Protein AF-A0A2G1X3P8-F1 (afdb_monomer_lite)

Secondary structure (DSSP, 8-state):
-HHHHHHHHHHHHHHHHS-HHHHHHHHHHHHHHTT---SS-GGGSTTSSGGG-SS---TTS--STTHHHHTSS-S-S--HHHHHHHHHHHTT---

Structure (mm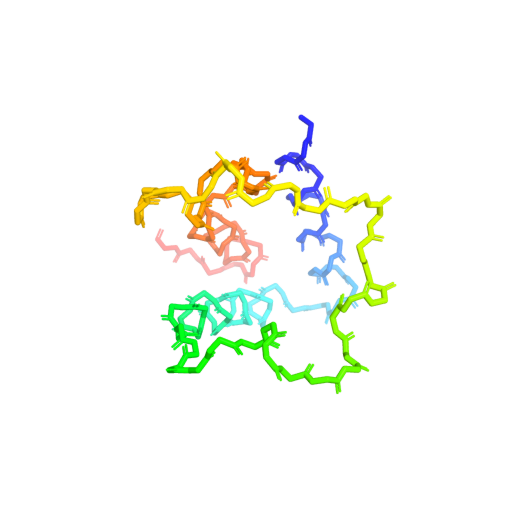CIF, N/CA/C/O backbone):
data_AF-A0A2G1X3P8-F1
#
_entry.id   AF-A0A2G1X3P8-F1
#
loop_
_atom_site.group_PDB
_atom_site.id
_atom_site.type_symbol
_atom_site.label_atom_id
_atom_site.label_alt_id
_atom_site.label_comp_id
_atom_site.label_asym_id
_atom_site.label_entity_id
_atom_site.label_seq_id
_atom_site.pdbx_PDB_ins_code
_atom_site.Cartn_x
_atom_site.Cartn_y
_atom_site.Cartn_z
_atom_site.occupancy
_atom_site.B_iso_or_equiv
_atom_site.auth_seq_id
_atom_site.auth_comp_id
_atom_site.auth_asym_id
_atom_site.auth_atom_id
_atom_site.pdbx_PDB_model_num
ATOM 1 N N . LEU A 1 1 ? 14.544 8.351 5.578 1.00 68.06 1 LEU A N 1
ATOM 2 C CA . LEU A 1 1 ? 13.349 9.234 5.528 1.00 68.06 1 LEU A CA 1
ATOM 3 C C . LEU A 1 1 ? 12.238 8.669 4.639 1.00 68.06 1 LEU A C 1
ATOM 5 O O . LEU A 1 1 ? 11.099 8.681 5.081 1.00 68.06 1 LEU A O 1
ATOM 9 N N . SER A 1 2 ? 12.556 8.153 3.443 1.00 77.12 2 SER A N 1
ATOM 10 C CA . SER A 1 2 ? 11.577 7.595 2.488 1.00 77.12 2 SER A CA 1
ATOM 11 C C . SER A 1 2 ? 10.585 6.608 3.126 1.00 77.12 2 SER A C 1
ATOM 13 O O . SER A 1 2 ? 9.392 6.878 3.165 1.00 77.12 2 SER A O 1
ATOM 15 N N . ARG A 1 3 ? 11.085 5.572 3.814 1.00 84.69 3 ARG A N 1
ATOM 16 C CA . ARG A 1 3 ? 10.258 4.567 4.513 1.00 84.69 3 ARG A CA 1
ATOM 17 C C . ARG A 1 3 ? 9.249 5.134 5.521 1.00 84.69 3 ARG A C 1
ATOM 19 O O . ARG A 1 3 ? 8.130 4.650 5.627 1.00 84.69 3 ARG A O 1
ATOM 26 N N . TYR A 1 4 ? 9.620 6.184 6.255 1.00 89.19 4 TYR A N 1
ATOM 27 C CA . TYR A 1 4 ? 8.700 6.841 7.188 1.00 89.19 4 TYR A CA 1
ATOM 28 C C . TYR A 1 4 ? 7.565 7.564 6.452 1.00 89.19 4 TYR A C 1
ATOM 30 O O . TYR A 1 4 ? 6.418 7.524 6.898 1.00 89.19 4 TYR A O 1
ATOM 38 N N . ARG A 1 5 ? 7.881 8.211 5.322 1.00 91.50 5 ARG A N 1
ATOM 39 C CA . ARG A 1 5 ? 6.891 8.909 4.496 1.00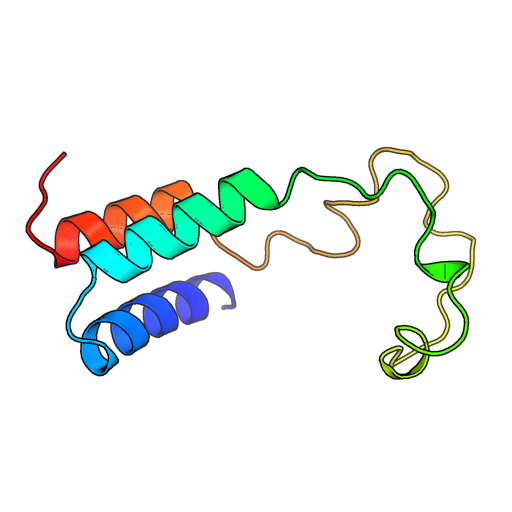 91.50 5 ARG A CA 1
ATOM 40 C C . ARG A 1 5 ? 5.884 7.937 3.893 1.00 91.50 5 ARG A C 1
ATOM 42 O O . ARG A 1 5 ? 4.705 8.255 3.905 1.00 91.50 5 ARG A O 1
ATOM 49 N N . GLU A 1 6 ? 6.318 6.746 3.494 1.00 92.56 6 GLU A N 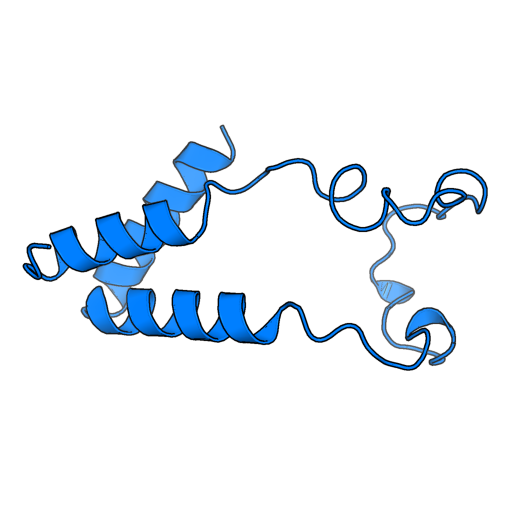1
ATOM 50 C CA . GLU A 1 6 ? 5.427 5.687 3.002 1.00 92.56 6 GLU A CA 1
ATOM 51 C C . GLU A 1 6 ? 4.384 5.275 4.035 1.00 92.56 6 GLU A C 1
ATOM 53 O O . GLU A 1 6 ? 3.191 5.274 3.759 1.00 92.56 6 GLU A O 1
ATOM 58 N N . TYR A 1 7 ? 4.806 5.032 5.274 1.00 94.56 7 TYR A N 1
ATOM 59 C CA . TYR A 1 7 ? 3.860 4.708 6.336 1.00 94.56 7 TYR A CA 1
ATOM 60 C C . TYR A 1 7 ? 2.906 5.850 6.688 1.00 94.56 7 TYR A C 1
ATOM 62 O O . TYR A 1 7 ? 1.764 5.606 7.084 1.00 94.56 7 TYR A O 1
ATOM 70 N N . ALA A 1 8 ? 3.379 7.096 6.618 1.00 96.06 8 ALA A N 1
ATOM 71 C CA . ALA A 1 8 ? 2.526 8.259 6.821 1.00 96.06 8 ALA A CA 1
ATOM 72 C C . ALA A 1 8 ? 1.509 8.397 5.679 1.00 96.06 8 ALA A C 1
ATOM 74 O O . ALA A 1 8 ? 0.344 8.686 5.945 1.00 96.06 8 ALA A O 1
ATOM 75 N N . ALA A 1 9 ? 1.935 8.131 4.443 1.00 95.56 9 ALA A N 1
ATOM 76 C CA . ALA A 1 9 ? 1.078 8.118 3.268 1.00 95.56 9 ALA A CA 1
ATOM 77 C C . ALA A 1 9 ? 0.015 7.014 3.356 1.00 95.56 9 ALA A C 1
ATOM 79 O O . ALA A 1 9 ? -1.154 7.311 3.146 1.00 95.56 9 ALA A O 1
ATOM 80 N N . ASP A 1 10 ? 0.376 5.792 3.762 1.00 96.88 10 ASP A N 1
ATOM 81 C CA . ASP A 1 10 ? -0.578 4.689 3.960 1.00 96.88 10 ASP A CA 1
ATOM 82 C C . ASP A 1 10 ? -1.665 5.050 4.972 1.00 96.88 10 ASP A C 1
ATOM 84 O O . ASP A 1 10 ? -2.852 4.830 4.732 1.00 96.88 10 ASP A O 1
ATOM 88 N N . ARG A 1 11 ? -1.267 5.647 6.103 1.00 96.44 11 ARG A N 1
ATOM 89 C CA . ARG A 1 11 ? -2.221 6.114 7.113 1.00 96.44 11 ARG A CA 1
ATOM 90 C C . ARG A 1 11 ? -3.120 7.214 6.552 1.00 96.44 11 ARG A C 1
ATOM 92 O O . ARG A 1 11 ? -4.331 7.124 6.698 1.00 96.44 11 ARG A O 1
ATOM 99 N N . GLY A 1 12 ? -2.538 8.221 5.902 1.00 97.50 12 GLY A N 1
ATOM 100 C CA . GLY A 1 12 ? -3.302 9.319 5.309 1.00 97.50 12 GLY A CA 1
ATOM 101 C C . GLY A 1 12 ? -4.288 8.827 4.249 1.00 97.50 12 GLY A C 1
ATOM 102 O O . GLY A 1 12 ? -5.442 9.237 4.244 1.00 97.50 12 GLY A O 1
ATOM 103 N N . ALA A 1 13 ? -3.878 7.889 3.396 1.00 97.12 13 ALA A N 1
ATOM 104 C CA . ALA A 1 13 ? -4.749 7.269 2.406 1.00 97.12 13 ALA A CA 1
ATOM 105 C C . ALA A 1 13 ? -5.877 6.465 3.066 1.00 97.12 13 ALA A C 1
ATOM 107 O O . ALA A 1 13 ? -7.028 6.580 2.649 1.00 97.12 13 ALA A O 1
ATOM 108 N N . ALA A 1 14 ? -5.587 5.702 4.123 1.00 96.94 14 ALA A N 1
ATOM 109 C CA . ALA A 1 14 ? -6.606 4.985 4.885 1.00 96.94 14 ALA A CA 1
ATOM 110 C C . ALA A 1 14 ? -7.621 5.937 5.549 1.00 96.94 14 ALA A C 1
ATOM 112 O O . ALA A 1 14 ? -8.816 5.653 5.535 1.00 96.94 14 ALA A O 1
ATOM 113 N N . GLU A 1 15 ? -7.169 7.080 6.073 1.00 96.44 15 GLU A N 1
ATOM 114 C CA . GLU A 1 15 ? -8.034 8.123 6.643 1.00 96.44 15 GLU A CA 1
ATOM 115 C C . GLU A 1 15 ? -8.896 8.811 5.572 1.00 96.44 15 GLU A C 1
ATOM 117 O O . GLU A 1 15 ? -10.096 8.980 5.769 1.00 96.44 15 GLU A O 1
ATOM 122 N N . ILE A 1 16 ? -8.312 9.162 4.420 1.00 97.44 16 ILE A N 1
ATOM 123 C CA . ILE A 1 16 ? -9.016 9.819 3.306 1.00 97.44 16 ILE A CA 1
ATOM 124 C C . ILE A 1 16 ? -10.067 8.893 2.685 1.00 97.44 16 ILE A C 1
ATOM 126 O O . ILE A 1 16 ? -11.169 9.328 2.362 1.00 97.44 16 ILE A O 1
ATOM 130 N N . THR A 1 17 ? -9.723 7.620 2.492 1.00 95.44 17 THR A N 1
ATOM 131 C CA . THR A 1 17 ? -10.609 6.634 1.852 1.00 95.44 17 THR A CA 1
ATOM 132 C C . THR A 1 17 ? -11.587 5.986 2.828 1.00 95.44 17 THR A C 1
ATOM 134 O O . THR A 1 17 ? -12.561 5.373 2.397 1.00 95.44 17 THR A O 1
ATOM 137 N N . GLY A 1 18 ? -11.327 6.078 4.135 1.00 96.06 18 GLY A N 1
ATOM 138 C CA . GLY A 1 18 ? -12.115 5.421 5.176 1.00 96.06 18 GLY A CA 1
ATOM 139 C C . GLY A 1 18 ? -12.039 3.889 5.152 1.00 96.06 18 GLY A C 1
ATOM 140 O O . GLY A 1 18 ? -12.820 3.240 5.844 1.00 96.06 18 GLY A O 1
ATOM 141 N N . SER A 1 19 ? -11.138 3.290 4.362 1.00 95.62 19 SER A N 1
ATOM 142 C CA . SER A 1 19 ? -11.033 1.833 4.227 1.00 95.62 19 SER A CA 1
ATOM 143 C C . SER A 1 19 ? -9.576 1.354 4.199 1.00 95.62 19 SER A C 1
ATOM 145 O O . SER A 1 19 ? -8.995 1.136 3.131 1.00 95.62 19 SER A O 1
ATOM 147 N N . PRO A 1 20 ? -8.967 1.127 5.379 1.00 97.00 20 PRO A N 1
ATOM 148 C CA . PRO A 1 20 ? -7.623 0.561 5.463 1.00 97.00 20 PRO A CA 1
ATOM 149 C C . PRO A 1 20 ? -7.531 -0.840 4.827 1.00 97.00 20 PRO A C 1
ATOM 151 O O . PRO A 1 20 ? -6.532 -1.158 4.183 1.00 97.00 20 PRO A O 1
ATOM 154 N N . ALA A 1 21 ? -8.583 -1.661 4.948 1.00 96.69 21 ALA A N 1
ATOM 155 C CA . ALA A 1 21 ? -8.640 -3.007 4.369 1.00 96.69 21 ALA A CA 1
ATOM 156 C C . ALA A 1 21 ? -8.633 -2.992 2.829 1.00 96.69 21 ALA A C 1
ATOM 158 O O . ALA A 1 21 ? -7.921 -3.780 2.201 1.00 96.69 21 ALA A O 1
ATOM 159 N N . ALA A 1 22 ? -9.363 -2.058 2.204 1.00 96.69 22 ALA A N 1
ATOM 160 C CA . ALA A 1 22 ? -9.330 -1.892 0.752 1.00 96.69 22 ALA A CA 1
ATOM 161 C C . ALA A 1 22 ? -7.932 -1.485 0.269 1.00 96.69 22 ALA A C 1
ATOM 163 O O . ALA A 1 22 ? -7.439 -2.038 -0.714 1.00 96.69 22 ALA A O 1
ATOM 164 N N . LEU A 1 23 ? -7.259 -0.585 0.997 1.00 97.19 23 LEU A N 1
ATOM 165 C CA . LEU A 1 23 ? -5.887 -0.192 0.680 1.00 97.19 23 LEU A CA 1
ATOM 166 C C . LEU A 1 23 ? -4.909 -1.370 0.818 1.00 97.19 23 LEU A C 1
ATOM 168 O O . LEU A 1 23 ? -4.062 -1.565 -0.051 1.00 97.19 23 LEU A O 1
ATOM 172 N N . ALA A 1 24 ? -5.062 -2.210 1.846 1.00 96.88 24 ALA A N 1
ATOM 173 C CA . ALA A 1 24 ? -4.268 -3.430 1.997 1.00 96.88 24 ALA A CA 1
ATOM 174 C C . ALA A 1 24 ? -4.468 -4.400 0.816 1.00 96.88 24 ALA A C 1
ATOM 176 O O . ALA A 1 24 ? -3.501 -4.961 0.299 1.00 96.88 24 ALA A O 1
ATOM 177 N N . SER A 1 25 ? -5.713 -4.576 0.358 1.00 96.50 25 SER A N 1
ATOM 178 C CA . SER A 1 25 ? -6.014 -5.407 -0.814 1.00 96.50 25 SER A CA 1
ATOM 179 C C . SER A 1 25 ? -5.437 -4.824 -2.105 1.00 96.50 25 SER A C 1
ATOM 181 O O . SER A 1 25 ? -4.940 -5.578 -2.942 1.00 96.50 25 SER A O 1
ATOM 183 N N . ALA A 1 26 ? -5.478 -3.500 -2.268 1.00 95.50 26 ALA A N 1
ATOM 184 C CA . ALA A 1 26 ? -4.899 -2.821 -3.422 1.00 95.50 26 ALA A CA 1
ATOM 185 C C . ALA A 1 26 ? -3.378 -3.013 -3.476 1.00 95.50 26 ALA A C 1
ATOM 187 O O . ALA A 1 26 ? -2.863 -3.421 -4.513 1.00 95.50 26 ALA A O 1
ATOM 188 N N . LEU A 1 27 ? -2.676 -2.812 -2.352 1.00 93.44 27 LEU A N 1
ATOM 189 C CA . LEU A 1 27 ? -1.230 -3.041 -2.276 1.00 93.44 27 LEU A CA 1
ATOM 190 C C . LEU A 1 27 ? -0.863 -4.479 -2.642 1.00 93.44 27 LEU A C 1
ATOM 192 O O . LEU A 1 27 ? 0.042 -4.681 -3.440 1.00 93.44 27 LEU A O 1
ATOM 196 N N . ARG A 1 28 ? -1.600 -5.465 -2.119 1.00 94.38 28 ARG A N 1
ATOM 197 C CA . ARG A 1 28 ? -1.398 -6.875 -2.476 1.00 94.38 28 ARG A CA 1
ATOM 198 C C . ARG A 1 28 ? -1.592 -7.120 -3.975 1.00 94.38 28 ARG A C 1
ATOM 200 O O . ARG A 1 28 ? -0.788 -7.806 -4.583 1.00 94.38 28 ARG A O 1
ATOM 207 N N . THR A 1 29 ? -2.639 -6.544 -4.563 1.00 92.62 29 THR A N 1
ATOM 208 C CA . THR A 1 29 ? -2.943 -6.711 -5.995 1.00 92.62 29 THR A CA 1
ATOM 209 C C . THR A 1 29 ? -1.829 -6.140 -6.872 1.00 92.62 29 THR A C 1
ATOM 211 O O . THR A 1 29 ? -1.456 -6.752 -7.865 1.00 92.62 29 THR A O 1
ATOM 214 N N . VAL A 1 30 ? -1.284 -4.977 -6.504 1.00 86.44 30 VAL A N 1
ATOM 215 C CA . VAL A 1 30 ? -0.163 -4.366 -7.228 1.00 86.44 30 VAL A CA 1
ATOM 216 C C . VAL A 1 30 ? 1.100 -5.213 -7.080 1.00 86.44 30 VAL A C 1
ATOM 218 O O . VAL A 1 30 ? 1.736 -5.507 -8.082 1.00 86.44 30 VAL A O 1
ATOM 221 N N . ASP A 1 31 ? 1.432 -5.644 -5.861 1.00 86.38 31 ASP A N 1
ATOM 222 C CA . ASP A 1 31 ? 2.608 -6.480 -5.572 1.00 86.38 31 ASP A CA 1
ATOM 223 C C . ASP A 1 31 ? 2.585 -7.804 -6.356 1.00 86.38 31 ASP A C 1
ATOM 225 O O . ASP A 1 31 ? 3.592 -8.206 -6.927 1.00 86.38 31 ASP A O 1
ATOM 229 N N . GLU A 1 32 ? 1.410 -8.436 -6.455 1.00 85.06 32 GLU A N 1
ATOM 230 C CA . GLU A 1 32 ? 1.192 -9.665 -7.229 1.00 85.06 32 GLU A CA 1
ATOM 231 C C . GLU A 1 32 ? 1.302 -9.449 -8.750 1.00 85.06 32 GLU A C 1
ATOM 233 O O . GLU A 1 32 ? 1.701 -10.372 -9.458 1.00 85.06 32 GLU A O 1
ATOM 238 N N . ALA A 1 33 ? 0.969 -8.256 -9.256 1.00 77.44 33 ALA A N 1
ATOM 239 C CA . ALA A 1 33 ? 1.018 -7.923 -10.685 1.00 77.44 33 ALA A CA 1
ATOM 240 C C . ALA A 1 33 ? 2.378 -7.358 -11.145 1.00 77.44 33 ALA A C 1
ATOM 242 O O . ALA A 1 33 ? 2.723 -7.454 -12.318 1.00 77.44 33 ALA A O 1
ATOM 243 N N . MET A 1 34 ? 3.176 -6.783 -10.239 1.00 68.62 34 MET A N 1
ATOM 244 C CA . MET A 1 34 ? 4.500 -6.232 -10.554 1.00 68.62 34 MET A CA 1
ATOM 245 C C . MET A 1 34 ? 5.538 -7.210 -11.138 1.00 68.62 34 MET A C 1
ATOM 247 O O . MET A 1 34 ? 6.358 -6.736 -11.925 1.00 68.62 34 MET A O 1
ATOM 251 N N . PRO A 1 35 ? 5.578 -8.521 -10.814 1.00 65.06 35 PRO A N 1
ATOM 252 C CA . PRO A 1 35 ? 6.548 -9.428 -11.429 1.00 65.06 35 PRO A CA 1
ATOM 253 C C . PRO A 1 35 ? 6.278 -9.719 -12.913 1.00 65.06 35 PRO A C 1
ATOM 255 O O . PRO A 1 35 ? 7.087 -10.409 -13.533 1.00 65.06 35 PRO A O 1
ATOM 258 N N . GLU A 1 36 ? 5.187 -9.215 -13.504 1.00 61.69 36 GLU A N 1
ATOM 259 C CA . GLU A 1 36 ? 4.975 -9.282 -14.952 1.00 61.69 36 GLU A CA 1
ATOM 260 C C . GLU A 1 36 ? 5.992 -8.389 -15.679 1.00 61.69 36 GLU A C 1
ATOM 262 O O . GLU A 1 36 ? 5.771 -7.204 -15.938 1.00 61.69 36 GLU A O 1
ATOM 267 N N . VAL A 1 37 ? 7.143 -8.975 -16.010 1.00 62.56 37 VAL A N 1
ATOM 268 C CA . VAL A 1 37 ? 8.123 -8.360 -16.903 1.00 62.56 37 VAL A CA 1
ATOM 269 C C . VAL A 1 37 ? 7.555 -8.397 -18.323 1.00 62.56 37 VAL A C 1
ATOM 271 O O . VAL A 1 37 ? 7.195 -9.475 -18.800 1.00 62.56 37 VAL A O 1
ATOM 274 N N . PRO A 1 38 ? 7.467 -7.255 -19.025 1.00 66.56 38 PRO A N 1
ATOM 275 C CA . PRO A 1 38 ? 7.042 -7.244 -20.416 1.00 66.56 38 PRO A CA 1
ATOM 276 C C . PRO A 1 38 ? 7.957 -8.129 -21.274 1.00 66.56 38 PRO A C 1
ATOM 278 O O . PRO A 1 38 ? 9.172 -7.956 -21.257 1.00 66.56 38 PRO A O 1
ATOM 281 N N . ASP A 1 39 ? 7.376 -9.014 -22.090 1.00 70.00 39 ASP A N 1
ATOM 282 C CA . ASP A 1 39 ? 8.130 -9.871 -23.028 1.00 70.00 39 ASP A CA 1
ATOM 283 C C . ASP A 1 39 ? 8.906 -9.077 -24.096 1.00 70.00 39 ASP A C 1
ATOM 285 O O . ASP A 1 39 ? 9.758 -9.612 -24.804 1.00 70.00 39 ASP A O 1
ATOM 289 N N . ARG A 1 40 ? 8.574 -7.793 -24.251 1.00 67.62 40 ARG A N 1
ATOM 290 C CA . ARG A 1 40 ? 9.185 -6.864 -25.201 1.00 67.62 40 ARG A CA 1
ATOM 291 C C . ARG A 1 40 ? 9.829 -5.706 -24.455 1.00 67.62 40 ARG A C 1
ATOM 293 O O . ARG A 1 40 ? 9.250 -5.184 -23.502 1.00 67.62 40 ARG A O 1
ATOM 300 N N . ASP A 1 41 ? 10.970 -5.243 -24.946 1.00 70.75 41 ASP A N 1
ATOM 301 C CA . ASP A 1 41 ? 11.595 -4.035 -24.425 1.00 70.75 41 ASP A CA 1
ATOM 302 C C . ASP A 1 41 ? 10.716 -2.816 -24.744 1.00 70.75 41 ASP A C 1
ATOM 304 O O . ASP A 1 41 ? 10.555 -2.412 -25.894 1.00 70.75 41 ASP A O 1
ATOM 308 N N . LEU A 1 42 ? 10.112 -2.221 -23.714 1.00 66.12 42 LEU A N 1
ATOM 309 C CA . LEU A 1 42 ? 9.232 -1.065 -23.883 1.00 66.12 42 LEU A CA 1
ATOM 310 C C . LEU A 1 42 ? 9.992 0.208 -24.290 1.00 66.12 42 LEU A C 1
ATOM 312 O O . LEU A 1 42 ? 9.345 1.168 -24.693 1.00 66.12 42 LEU A O 1
ATOM 316 N N . ARG A 1 43 ? 11.334 0.221 -24.234 1.00 65.38 43 ARG A N 1
ATOM 317 C CA . ARG A 1 43 ? 12.171 1.303 -24.790 1.00 65.38 43 ARG A CA 1
ATOM 318 C C . ARG A 1 43 ? 12.204 1.293 -26.318 1.00 65.38 43 ARG A C 1
ATOM 320 O O . ARG A 1 43 ? 12.600 2.280 -26.918 1.00 65.38 43 ARG A O 1
ATOM 327 N N . GLU A 1 44 ? 11.803 0.189 -26.947 1.00 64.06 44 GLU A N 1
ATOM 328 C CA . GLU A 1 44 ? 11.639 0.107 -28.403 1.00 64.06 44 GLU A CA 1
ATOM 329 C C . GLU A 1 44 ? 10.298 0.705 -28.868 1.00 64.06 44 GLU A C 1
ATOM 331 O O . GLU A 1 44 ? 10.069 0.861 -30.069 1.00 64.06 44 GLU A O 1
ATOM 336 N N . LEU A 1 45 ? 9.390 1.032 -27.935 1.00 59.88 45 LEU A N 1
ATOM 337 C CA . LEU A 1 45 ? 8.124 1.692 -28.242 1.00 59.88 45 LEU A CA 1
ATOM 338 C C . LEU A 1 45 ? 8.334 3.204 -28.340 1.00 59.88 45 LEU A C 1
ATOM 340 O O . LEU A 1 45 ? 8.404 3.901 -27.332 1.00 59.88 45 LEU A O 1
ATOM 344 N N . ASP A 1 46 ? 8.365 3.689 -29.576 1.00 50.88 46 ASP A N 1
ATOM 345 C CA . ASP A 1 46 ? 8.512 5.102 -29.918 1.00 50.88 46 ASP A CA 1
ATOM 346 C C . ASP A 1 46 ? 7.424 5.968 -29.232 1.00 50.88 46 ASP A C 1
ATOM 348 O O . ASP A 1 46 ? 6.226 5.825 -29.512 1.00 50.88 46 ASP A O 1
ATOM 352 N N . GLY A 1 47 ? 7.833 6.889 -28.346 1.00 53.81 47 GLY A N 1
ATOM 353 C CA . GLY A 1 47 ? 7.046 8.083 -27.999 1.00 53.81 47 GLY A CA 1
ATOM 354 C C . GLY A 1 47 ? 6.319 8.124 -26.649 1.00 53.81 47 GLY A C 1
ATOM 355 O O . GLY A 1 47 ? 5.393 8.925 -26.504 1.00 53.81 47 GLY A O 1
ATOM 356 N N . GLY A 1 48 ? 6.697 7.314 -25.655 1.00 53.19 48 GLY A N 1
ATOM 357 C CA . GLY A 1 48 ? 5.984 7.273 -24.364 1.00 53.19 48 GLY A CA 1
ATOM 358 C C . GLY A 1 48 ? 6.834 7.552 -23.127 1.00 53.19 48 GLY A C 1
ATOM 359 O O . GLY A 1 48 ? 6.472 8.383 -22.292 1.00 53.19 48 GLY A O 1
ATOM 360 N N . ALA A 1 49 ? 7.953 6.842 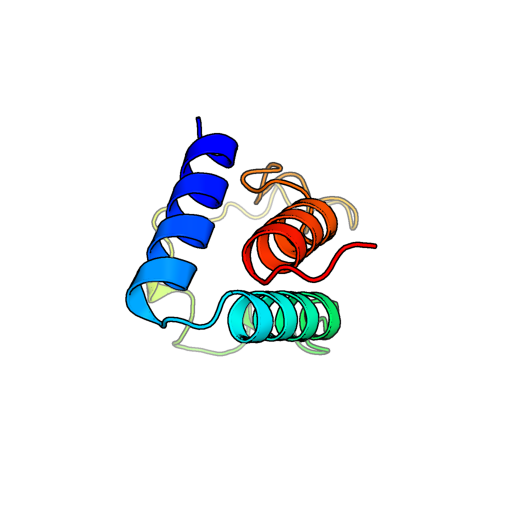-22.985 1.00 56.53 49 ALA A N 1
ATOM 361 C CA . ALA A 1 49 ? 8.746 6.838 -21.756 1.00 56.53 49 ALA A CA 1
ATOM 362 C C . ALA A 1 49 ? 9.949 7.790 -21.812 1.00 56.53 49 ALA A C 1
ATOM 364 O O . ALA A 1 49 ? 10.372 8.285 -20.766 1.00 56.53 49 ALA A O 1
ATOM 365 N N . GLU A 1 50 ? 10.468 8.110 -23.006 1.00 56.81 50 GLU A N 1
ATOM 366 C CA . GLU A 1 50 ? 11.647 8.974 -23.145 1.00 56.81 50 GLU A CA 1
ATOM 367 C C . GLU A 1 50 ? 11.397 10.396 -22.634 1.00 56.81 50 GLU A C 1
ATOM 369 O O . GLU A 1 50 ? 12.306 11.055 -22.131 1.00 56.81 50 GLU A O 1
ATOM 374 N N . ALA A 1 51 ? 10.144 10.853 -22.695 1.00 56.34 51 ALA A N 1
ATOM 375 C CA . ALA A 1 51 ? 9.724 12.165 -22.208 1.00 56.34 51 ALA A CA 1
ATOM 376 C C . ALA A 1 51 ? 9.828 12.322 -20.677 1.00 56.34 51 ALA A C 1
ATOM 378 O O . ALA A 1 51 ? 9.725 13.439 -20.170 1.00 56.34 51 ALA A O 1
ATOM 379 N N . LEU A 1 52 ? 10.019 11.226 -19.935 1.00 60.56 52 LEU A N 1
ATOM 380 C CA . LEU A 1 52 ? 10.154 11.224 -18.475 1.00 60.56 52 LEU A CA 1
ATOM 381 C C . LEU A 1 52 ? 11.616 11.153 -18.008 1.00 60.56 52 LEU A C 1
ATOM 383 O O . LEU A 1 52 ? 11.877 11.197 -16.804 1.00 60.56 52 LEU A O 1
ATOM 387 N N . TYR A 1 53 ? 12.582 11.051 -18.926 1.00 58.22 53 TYR A N 1
ATOM 388 C CA . TYR A 1 53 ? 13.995 10.990 -18.566 1.00 58.22 53 TYR A CA 1
ATOM 389 C C . TYR A 1 53 ? 14.506 12.367 -18.136 1.00 58.22 53 TYR A C 1
ATOM 391 O O . TYR A 1 53 ? 14.562 13.311 -18.919 1.00 58.22 53 TYR A O 1
ATOM 399 N N . LEU A 1 54 ? 14.922 12.476 -16.873 1.00 57.84 54 LEU A N 1
ATOM 400 C CA . LEU A 1 54 ? 15.526 13.698 -16.335 1.00 57.84 54 LEU A CA 1
ATOM 401 C C . LEU A 1 54 ? 17.010 13.852 -16.745 1.00 57.84 54 LEU A C 1
ATOM 403 O O . LEU A 1 54 ? 17.556 14.950 -16.655 1.00 57.84 54 LEU A O 1
ATOM 407 N N . ALA A 1 55 ? 17.662 12.761 -17.172 1.00 50.12 55 ALA A N 1
ATOM 408 C CA . ALA A 1 55 ? 19.058 12.701 -17.614 1.00 50.12 55 ALA A CA 1
ATOM 409 C C . ALA A 1 55 ? 19.284 11.519 -18.591 1.00 50.12 55 ALA A C 1
ATOM 411 O O . ALA A 1 55 ? 18.525 10.548 -18.538 1.00 50.12 55 ALA A O 1
ATOM 412 N N . PRO A 1 56 ? 20.310 11.569 -19.469 1.00 48.56 56 PRO A N 1
ATOM 413 C CA . PRO A 1 56 ? 20.597 10.484 -20.403 1.00 48.56 56 PRO A CA 1
ATOM 414 C C . PRO A 1 56 ? 21.047 9.215 -19.669 1.00 48.56 56 PRO A C 1
ATOM 416 O O . PRO A 1 56 ? 21.979 9.247 -18.868 1.00 48.56 56 PRO A O 1
ATOM 419 N N . LEU A 1 57 ? 20.404 8.086 -19.977 1.00 54.06 57 LEU A N 1
ATOM 420 C CA . LEU A 1 57 ? 20.833 6.768 -19.516 1.00 54.06 57 LEU A CA 1
ATOM 421 C C . LEU A 1 57 ? 22.027 6.321 -20.365 1.00 54.06 57 LEU A C 1
ATOM 423 O O . LEU A 1 57 ? 21.873 5.799 -21.468 1.00 54.06 57 LEU A O 1
ATOM 427 N N . GLU A 1 58 ? 23.242 6.564 -19.886 1.00 52.88 58 GLU A N 1
ATOM 428 C CA . GLU A 1 58 ? 24.440 6.040 -20.534 1.00 52.88 58 GLU A CA 1
ATOM 429 C C . GLU A 1 58 ? 24.447 4.508 -20.411 1.00 52.88 58 GLU A C 1
ATOM 431 O O . GLU A 1 58 ? 24.401 3.952 -19.315 1.00 52.88 58 GLU A O 1
ATOM 436 N N . ALA A 1 59 ? 24.506 3.821 -21.556 1.00 49.44 59 ALA A N 1
ATOM 437 C CA . ALA A 1 59 ? 24.294 2.378 -21.738 1.00 49.44 59 ALA A CA 1
ATOM 438 C C . ALA A 1 59 ? 25.281 1.430 -21.011 1.00 49.44 59 ALA A C 1
ATOM 440 O O . ALA A 1 59 ? 25.366 0.253 -21.344 1.00 49.44 59 ALA A O 1
ATOM 441 N N . ARG A 1 60 ? 26.068 1.917 -20.047 1.00 44.44 60 ARG A N 1
ATOM 442 C CA . ARG A 1 60 ? 27.166 1.182 -19.394 1.00 44.44 60 ARG A CA 1
ATOM 443 C C . ARG A 1 60 ? 26.868 0.739 -17.960 1.00 44.44 60 ARG A C 1
ATOM 445 O O . ARG A 1 60 ? 27.747 0.158 -17.340 1.00 44.44 60 ARG A O 1
ATOM 452 N N . ALA A 1 61 ? 25.661 0.980 -17.450 1.00 47.22 61 ALA A N 1
ATOM 453 C CA . ALA A 1 61 ? 25.271 0.606 -16.085 1.00 47.22 61 ALA A CA 1
ATOM 454 C C . ALA A 1 61 ? 24.328 -0.613 -15.998 1.00 47.22 61 ALA A C 1
ATOM 456 O O . ALA A 1 61 ? 23.897 -0.955 -14.908 1.00 47.22 61 ALA A O 1
ATOM 457 N N . PHE A 1 62 ? 23.997 -1.265 -17.119 1.00 46.09 62 PHE A N 1
ATOM 458 C CA . PHE A 1 62 ? 22.982 -2.332 -17.186 1.00 46.09 62 PHE A CA 1
ATOM 459 C C . PHE A 1 62 ? 23.535 -3.633 -17.789 1.00 46.09 62 PHE A C 1
ATOM 461 O O . PHE A 1 62 ? 22.881 -4.264 -18.614 1.00 46.09 62 PHE A O 1
ATOM 468 N N . GLY A 1 63 ? 24.785 -3.975 -17.465 1.00 40.66 63 GLY A N 1
ATOM 469 C CA . GLY A 1 63 ? 25.462 -5.156 -18.017 1.00 40.66 63 GLY A CA 1
ATOM 470 C C . GLY A 1 63 ? 25.053 -6.481 -17.376 1.00 40.66 63 GLY A C 1
ATOM 471 O O . GLY A 1 63 ? 25.263 -7.529 -17.981 1.00 40.66 63 GLY A O 1
ATOM 472 N N . ASP A 1 64 ? 24.441 -6.435 -16.194 1.00 42.47 64 ASP A N 1
ATOM 473 C CA . ASP A 1 64 ? 24.232 -7.619 -15.375 1.00 42.47 64 ASP A CA 1
ATOM 474 C C . ASP A 1 64 ? 22.727 -7.759 -15.108 1.00 42.47 64 ASP A C 1
ATOM 476 O O . ASP A 1 64 ? 22.073 -6.812 -14.663 1.00 42.47 64 ASP A O 1
ATOM 480 N N . GLU A 1 65 ? 22.165 -8.939 -15.394 1.00 47.31 65 GLU A N 1
ATOM 481 C CA . GLU A 1 65 ? 20.736 -9.278 -15.231 1.00 47.31 65 GLU A CA 1
ATOM 482 C C . GLU A 1 65 ? 20.206 -9.058 -13.794 1.00 47.31 65 GLU A C 1
ATOM 484 O O . GLU A 1 65 ? 19.002 -9.087 -13.555 1.00 47.31 65 GLU A O 1
ATOM 489 N N . GLU A 1 66 ? 21.097 -8.787 -12.838 1.00 40.84 66 GLU A N 1
ATOM 490 C CA . GLU A 1 66 ? 20.818 -8.523 -11.425 1.00 40.84 66 GLU A CA 1
ATOM 491 C C . GLU A 1 66 ? 20.466 -7.044 -11.127 1.00 40.84 66 GLU A C 1
ATOM 493 O O . GLU A 1 66 ? 19.880 -6.741 -10.087 1.00 40.84 66 GLU A O 1
ATOM 498 N N . LEU A 1 67 ? 20.758 -6.110 -12.044 1.00 40.16 67 LEU A N 1
ATOM 499 C CA . LEU A 1 67 ? 20.707 -4.659 -11.775 1.00 40.16 67 LEU A CA 1
ATOM 500 C C . LEU A 1 67 ? 19.342 -3.994 -12.028 1.00 40.16 67 LEU A C 1
ATOM 502 O O . LEU A 1 67 ? 19.170 -2.808 -11.737 1.00 40.16 67 LEU A O 1
ATOM 506 N N . VAL A 1 68 ? 18.353 -4.708 -12.576 1.00 44.47 68 VAL A N 1
ATOM 507 C CA . VAL A 1 68 ? 17.089 -4.069 -13.004 1.00 44.47 68 VAL A CA 1
ATOM 508 C C . VAL A 1 68 ? 16.180 -3.708 -11.820 1.00 44.47 68 VAL A C 1
ATOM 510 O O . VAL A 1 68 ? 15.366 -2.793 -11.939 1.00 44.47 68 VAL A O 1
ATOM 513 N N . SER A 1 69 ? 16.341 -4.334 -10.650 1.00 44.78 69 SER A N 1
ATOM 514 C CA . SER A 1 69 ? 15.461 -4.069 -9.500 1.00 44.78 69 SER A CA 1
ATOM 515 C C . SER A 1 69 ? 16.108 -3.332 -8.328 1.00 44.78 69 SER A C 1
ATOM 517 O O . SER A 1 69 ? 15.382 -2.682 -7.583 1.00 44.78 69 SER A O 1
ATOM 519 N N . THR A 1 70 ? 17.431 -3.403 -8.145 1.00 42.38 70 THR A N 1
ATOM 520 C CA . THR A 1 70 ? 18.061 -2.998 -6.868 1.00 42.38 70 THR A CA 1
ATOM 521 C C . THR A 1 70 ? 18.902 -1.720 -6.969 1.00 42.38 70 THR A C 1
ATOM 523 O O . THR A 1 70 ? 18.909 -0.923 -6.030 1.00 42.38 70 THR A O 1
ATOM 526 N N . ASP A 1 71 ? 19.553 -1.465 -8.109 1.00 40.12 71 ASP A N 1
ATOM 527 C CA . ASP A 1 71 ? 20.472 -0.323 -8.265 1.00 40.12 71 ASP A CA 1
ATOM 528 C C . ASP A 1 71 ? 19.803 0.949 -8.808 1.00 40.12 71 ASP A C 1
ATOM 530 O O . ASP A 1 71 ? 20.224 2.061 -8.486 1.00 40.12 71 ASP A O 1
ATOM 534 N N . VAL A 1 72 ? 18.718 0.817 -9.582 1.00 42.03 72 VAL A N 1
ATOM 535 C CA . VAL A 1 72 ? 17.929 1.967 -10.080 1.00 42.03 72 VAL A CA 1
ATOM 536 C C . VAL A 1 72 ? 16.867 2.408 -9.073 1.00 42.03 72 VAL A C 1
ATOM 538 O O . VAL A 1 72 ? 16.567 3.597 -8.949 1.00 42.03 72 VAL A O 1
ATOM 541 N N . PHE A 1 73 ? 16.327 1.454 -8.320 1.00 50.06 73 PHE A N 1
ATOM 542 C CA . PHE A 1 73 ? 15.357 1.680 -7.259 1.00 50.06 73 PHE A CA 1
ATOM 543 C C . PHE A 1 73 ? 15.942 1.089 -5.974 1.00 50.06 73 PHE A C 1
ATOM 545 O O . PHE A 1 73 ? 15.561 -0.018 -5.593 1.00 50.06 73 PHE A O 1
ATOM 552 N N . PRO A 1 74 ? 16.873 1.791 -5.286 1.00 50.56 74 PRO A N 1
ATOM 553 C CA . PRO A 1 74 ? 17.250 1.394 -3.929 1.00 50.56 74 PRO A CA 1
ATOM 554 C C . PRO A 1 74 ? 15.968 1.177 -3.126 1.00 50.56 74 PRO A C 1
ATOM 556 O O . PRO A 1 74 ? 14.975 1.812 -3.454 1.00 50.56 74 PRO A O 1
ATOM 559 N N . GLU A 1 75 ? 15.958 0.322 -2.098 1.00 60.47 75 GLU A N 1
ATOM 560 C CA . GLU A 1 75 ? 14.772 0.046 -1.272 1.00 60.47 75 GLU A CA 1
ATOM 561 C C . GLU A 1 75 ? 14.184 1.335 -0.627 1.00 60.47 75 GLU A C 1
ATOM 563 O O . GLU A 1 75 ? 14.366 1.640 0.562 1.00 60.47 75 GLU A O 1
ATOM 568 N N . THR A 1 76 ? 13.487 2.138 -1.430 1.00 66.75 76 THR A N 1
ATOM 569 C CA . THR A 1 76 ? 12.891 3.437 -1.118 1.00 66.75 76 THR A CA 1
ATOM 570 C C . THR A 1 76 ? 11.622 3.232 -0.317 1.00 66.75 76 THR A C 1
ATOM 572 O O . THR A 1 76 ? 11.217 4.121 0.440 1.00 66.75 76 THR A O 1
ATOM 575 N N . HIS A 1 77 ? 11.050 2.036 -0.419 1.00 75.88 77 HIS A N 1
ATOM 576 C CA . HIS A 1 77 ? 9.851 1.609 0.265 1.00 75.88 77 HIS A CA 1
ATOM 577 C C . HIS A 1 77 ? 10.177 0.499 1.271 1.00 75.88 77 HIS A C 1
ATOM 579 O O . HIS A 1 77 ? 11.109 -0.284 1.075 1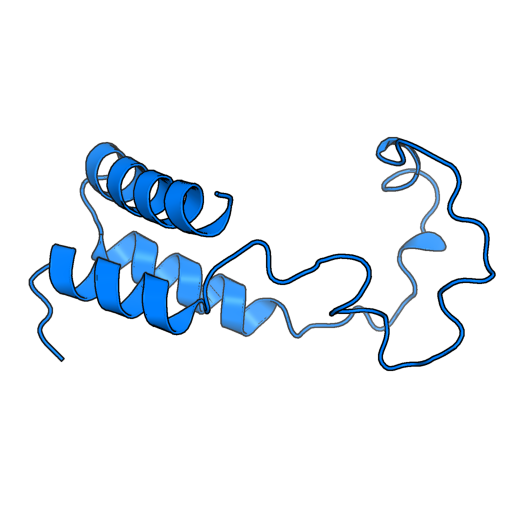.00 75.88 77 HIS A O 1
ATOM 585 N N . PRO A 1 78 ? 9.436 0.429 2.384 1.00 87.50 78 PRO A N 1
ATOM 586 C CA . PRO A 1 78 ? 9.416 -0.770 3.201 1.00 87.50 78 PRO A CA 1
ATOM 587 C C . PRO A 1 78 ? 8.814 -1.953 2.428 1.00 87.50 78 PRO A C 1
ATOM 589 O O . PRO A 1 78 ? 8.036 -1.717 1.499 1.00 87.50 78 PRO A O 1
ATOM 592 N N . PRO A 1 79 ? 9.092 -3.204 2.841 1.00 90.06 79 PRO A N 1
ATOM 593 C CA . PRO A 1 79 ? 8.471 -4.380 2.243 1.00 90.06 79 PRO A CA 1
ATOM 594 C C . PRO A 1 79 ? 6.943 -4.253 2.204 1.00 90.06 79 PRO A C 1
ATOM 596 O O . PRO A 1 79 ? 6.320 -3.894 3.212 1.00 90.06 79 PRO A O 1
ATOM 599 N N . THR A 1 80 ? 6.322 -4.586 1.070 1.00 91.25 80 THR A N 1
ATOM 600 C CA . THR A 1 80 ? 4.868 -4.458 0.879 1.00 91.25 80 THR A CA 1
ATOM 601 C C . THR A 1 80 ? 4.082 -5.222 1.946 1.00 91.25 80 THR A C 1
ATOM 603 O O . THR A 1 80 ? 3.107 -4.705 2.494 1.00 91.25 80 THR A O 1
ATOM 606 N N . GLY A 1 81 ? 4.559 -6.407 2.341 1.00 93.19 81 GLY A N 1
ATOM 607 C CA . GLY A 1 81 ? 3.963 -7.201 3.419 1.00 93.19 81 GLY A CA 1
ATOM 608 C C . GLY A 1 81 ? 3.891 -6.472 4.768 1.00 93.19 81 GLY A C 1
ATOM 609 O O . GLY A 1 81 ? 2.892 -6.591 5.478 1.00 93.19 81 GLY A O 1
ATOM 610 N N . GLU A 1 82 ? 4.893 -5.656 5.112 1.00 94.56 82 GLU A N 1
ATOM 611 C CA . GLU A 1 82 ? 4.892 -4.879 6.360 1.00 94.56 82 GLU A CA 1
ATOM 612 C C . GLU A 1 82 ? 3.834 -3.765 6.322 1.00 94.56 82 GLU A C 1
ATOM 614 O O . GLU A 1 82 ? 3.116 -3.534 7.304 1.00 94.56 82 GLU A O 1
ATOM 619 N N . ARG A 1 83 ? 3.687 -3.115 5.160 1.00 95.19 83 ARG A N 1
ATOM 620 C CA . ARG A 1 83 ? 2.656 -2.098 4.912 1.00 95.19 83 ARG A CA 1
ATOM 621 C C . ARG A 1 83 ? 1.252 -2.699 4.995 1.00 95.19 83 ARG A C 1
ATOM 623 O O . ARG A 1 83 ? 0.410 -2.179 5.728 1.00 95.19 83 ARG A O 1
ATOM 630 N N . ILE A 1 84 ? 1.027 -3.843 4.341 1.00 96.62 84 ILE A N 1
ATOM 631 C CA . ILE A 1 84 ? -0.236 -4.600 4.399 1.00 96.62 84 ILE A CA 1
ATOM 632 C C . ILE A 1 84 ? -0.577 -4.969 5.844 1.00 96.62 84 ILE A C 1
ATOM 634 O O . ILE A 1 84 ? -1.687 -4.697 6.302 1.00 96.62 84 ILE A O 1
ATOM 638 N N . ALA A 1 85 ? 0.371 -5.538 6.594 1.00 96.56 85 ALA A N 1
ATOM 639 C CA . ALA A 1 85 ? 0.141 -5.933 7.982 1.00 96.56 85 ALA A CA 1
ATOM 640 C C . ALA A 1 85 ? -0.275 -4.739 8.856 1.00 96.56 85 ALA A C 1
ATOM 642 O O . ALA A 1 85 ? -1.139 -4.860 9.723 1.00 96.56 85 ALA A O 1
ATOM 643 N N . ARG A 1 86 ? 0.311 -3.561 8.624 1.00 96.12 86 ARG A N 1
ATOM 644 C CA . ARG A 1 86 ? -0.048 -2.340 9.349 1.00 96.12 86 ARG A CA 1
ATOM 645 C C . ARG A 1 86 ? -1.450 -1.837 9.010 1.00 96.12 86 ARG A C 1
ATOM 647 O O . ARG A 1 86 ? -2.157 -1.410 9.918 1.00 96.12 86 ARG A O 1
ATOM 654 N N . LEU A 1 87 ? -1.847 -1.893 7.742 1.00 97.25 87 LEU A N 1
ATOM 655 C CA . LEU A 1 87 ? -3.188 -1.507 7.300 1.00 97.25 87 LEU A CA 1
ATOM 656 C C . LEU A 1 87 ? -4.267 -2.452 7.833 1.00 97.25 87 LEU A C 1
ATOM 658 O O . LEU A 1 87 ? -5.303 -1.979 8.289 1.00 97.25 87 LEU A O 1
ATOM 662 N N . ARG A 1 88 ? -3.997 -3.761 7.875 1.00 96.25 88 ARG A N 1
ATOM 663 C CA . ARG A 1 88 ? -4.889 -4.747 8.510 1.00 96.25 88 ARG A CA 1
ATOM 664 C C . ARG A 1 88 ? -5.083 -4.469 9.999 1.00 96.25 88 ARG A C 1
ATOM 666 O O . ARG A 1 88 ? -6.216 -4.386 10.462 1.00 96.25 88 ARG A O 1
ATOM 673 N N . ARG A 1 89 ? -4.001 -4.154 10.724 1.00 95.94 89 ARG A N 1
ATOM 674 C CA . ARG A 1 89 ? -4.106 -3.693 12.122 1.00 95.94 89 ARG A CA 1
ATOM 675 C C . ARG A 1 89 ? -4.961 -2.429 12.264 1.00 95.94 89 ARG A C 1
ATOM 677 O O . ARG A 1 89 ? -5.739 -2.335 13.205 1.00 95.94 89 ARG A O 1
ATOM 684 N N . LEU A 1 90 ? -4.847 -1.465 11.343 1.00 94.75 90 LEU A N 1
ATOM 685 C CA . LEU A 1 90 ? -5.704 -0.267 11.336 1.00 94.75 90 LEU A CA 1
ATOM 686 C C . LEU A 1 90 ? -7.175 -0.589 11.035 1.00 94.75 90 LEU A C 1
ATOM 688 O O . LEU A 1 90 ? -8.053 0.120 11.517 1.00 94.75 90 LEU A O 1
ATOM 692 N N . ALA A 1 91 ? -7.445 -1.644 10.266 1.00 94.50 91 ALA A N 1
ATOM 693 C CA . ALA A 1 91 ? -8.794 -2.134 9.997 1.00 94.50 91 ALA A CA 1
ATOM 694 C C . ALA A 1 91 ? -9.405 -2.935 11.167 1.00 94.50 91 ALA A C 1
ATOM 696 O O . ALA A 1 91 ? -10.577 -3.294 11.097 1.00 94.50 91 ALA A O 1
ATOM 697 N N . GLY A 1 92 ? -8.642 -3.220 12.231 1.00 92.75 92 GLY A N 1
ATOM 698 C CA . GLY A 1 92 ? -9.068 -4.130 13.302 1.00 92.75 92 GLY A CA 1
ATOM 699 C C . GLY A 1 92 ? -9.016 -5.609 12.903 1.00 92.75 92 GLY A C 1
ATOM 700 O O . GLY A 1 92 ? -9.590 -6.454 13.583 1.00 92.75 92 GLY A O 1
ATOM 701 N N . GLU A 1 93 ? -8.333 -5.924 11.803 1.00 86.06 93 GLU A N 1
ATOM 702 C CA . GLU A 1 93 ? -8.050 -7.285 11.361 1.00 86.06 93 GLU A CA 1
ATOM 703 C C . GLU A 1 93 ? -6.758 -7.736 12.059 1.00 86.06 93 GLU A C 1
ATOM 705 O O . GLU A 1 93 ? -5.646 -7.463 11.596 1.00 86.06 93 GLU A O 1
ATOM 710 N N . GLU A 1 94 ? -6.890 -8.350 13.234 1.00 65.62 94 GLU A N 1
ATOM 711 C CA . GLU A 1 94 ? -5.757 -8.972 13.923 1.00 65.62 94 GLU A CA 1
ATOM 712 C C . GLU A 1 94 ? -5.379 -10.284 13.208 1.00 65.62 94 GLU A C 1
ATOM 714 O O . GLU A 1 94 ? -6.246 -11.116 12.933 1.00 65.62 94 GLU A O 1
ATOM 719 N N . VAL A 1 95 ? -4.091 -10.439 12.874 1.00 54.66 95 VAL A N 1
ATOM 720 C CA . VAL A 1 95 ? -3.476 -11.678 12.355 1.00 54.66 95 VAL A CA 1
ATOM 721 C C . VAL A 1 95 ? -2.691 -12.334 13.477 1.00 54.66 95 VAL A C 1
ATOM 723 O O . VAL A 1 95 ? -1.932 -11.587 14.138 1.00 54.66 95 VAL A O 1
#

Foldseek 3Di:
DLAVVQLVVLVVVCVVVVALLVVL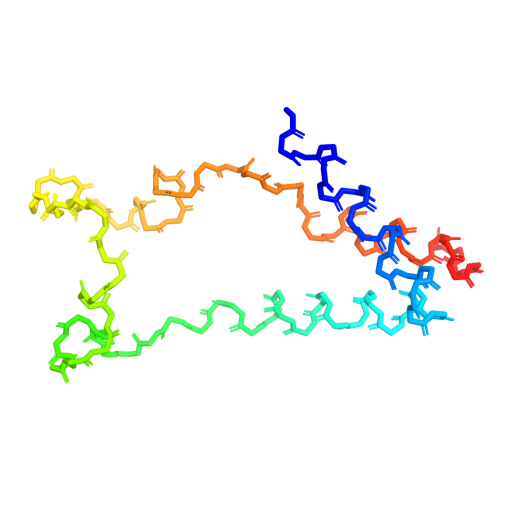VVLVVCVVVVVPDPPDDCVVVPDDCVVVDPDDDDPPQPPDPPCPPDPVDPCSYDDSVVSSQVSCVVVVNDD

Sequence (95 aa):
LSRYREYAADRGAAEITGSPAALASALRTVDEAMPEVPDRDLRELDGGAEALYLAPLEARAFGDEELVSTDVFPETHPPTGERIARLRRLAGEEV

pLDDT: mean 74.53, std 20.45, range [40.12, 97.5]

Radius of gyration: 17.18 Å; chains: 1; bounding box: 39×25×44 Å